Protein AF-A0A7W1SSM7-F1 (afdb_monomer)

Sequence (122 aa):
MTTHDERPPGVRSAEAAATAWREALQHQWVAPASHADFYGLAAEVVDTLYTLADLTELLTRQVGGYGQGRELYDDTRTVDPDARLTEAGEHLRALRTALVSAASEANKFWNAIGHIGVEAAP

Secondary structure (DSSP, 8-state):
------S-HHHHHHHHHHHHHHHHHHHHHHSPP-HHHHHHHHHHHHHHHHHHHHHHHHHHHHHHHTTTT-----TTSSS-HHHHHHHHHHHHHHHHHHHHHHHHHHHHHHHHHHTPPPPPP-

Foldseek 3Di:
DDPDDPDDPVVVVVVVVVVVVVVLVVVVVPDDDDLVSQLVVLVVLLVVLLVLLVVLVVVLVCLQCVPPPDDDADPVNPDDVNVVSVVSSVVSVVSSVVSVVVSVVSVVSNVVSVPDDDDDDD

Nearest PDB structures (foldseek):
  6jx6-assembly1_C  TM=6.814E-01  e=4.090E+00  Homo sapiens
  7nhk-assembly1_0  TM=4.508E-01  e=3.034E+00  Enterococcus faecalis
  5f4y-assembly1_A  TM=3.864E-01  e=4.342E+00  Homo sapiens

Mean predicted aligned error: 5.17 Å

Structure (mmCIF, N/CA/C/O backbone):
data_AF-A0A7W1SSM7-F1
#
_entry.id   AF-A0A7W1SSM7-F1
#
loop_
_atom_site.group_PDB
_atom_site.id
_atom_site.type_symbol
_atom_site.label_atom_id
_atom_site.label_alt_id
_atom_site.label_comp_id
_atom_site.label_asym_id
_atom_site.label_entity_id
_atom_site.label_seq_id
_atom_site.pdbx_PDB_ins_code
_atom_site.Cartn_x
_atom_site.Cartn_y
_atom_site.Cartn_z
_atom_site.occupancy
_atom_site.B_iso_or_equiv
_atom_site.auth_seq_id
_atom_site.auth_comp_id
_atom_site.auth_asym_id
_atom_site.auth_atom_id
_atom_site.pdbx_PDB_model_num
ATOM 1 N N . MET A 1 1 ? 22.180 19.491 20.531 1.00 40.78 1 MET A N 1
ATOM 2 C CA . MET A 1 1 ? 21.214 18.612 21.218 1.00 40.78 1 MET A CA 1
ATOM 3 C C . MET A 1 1 ? 20.304 18.051 20.142 1.00 40.78 1 MET A C 1
ATOM 5 O O . MET A 1 1 ? 19.414 18.753 19.689 1.00 40.78 1 MET A O 1
ATOM 9 N N . THR A 1 2 ? 20.632 16.879 19.601 1.00 52.25 2 THR A N 1
ATOM 10 C CA . THR A 1 2 ? 19.806 16.214 18.588 1.00 52.25 2 THR A CA 1
ATOM 11 C C . THR A 1 2 ? 18.585 15.644 19.296 1.00 52.25 2 THR A C 1
ATOM 13 O O . THR A 1 2 ? 18.718 14.777 20.155 1.00 52.25 2 THR A O 1
ATOM 16 N N . THR A 1 3 ? 17.406 16.188 19.005 1.00 65.56 3 THR A N 1
ATOM 17 C CA . THR A 1 3 ? 16.134 15.650 19.492 1.00 65.56 3 THR A CA 1
ATOM 18 C C . THR A 1 3 ? 16.002 14.218 18.991 1.00 65.56 3 THR A C 1
ATOM 20 O O . THR A 1 3 ? 16.053 13.976 17.785 1.00 65.56 3 THR A O 1
ATOM 23 N N . HIS A 1 4 ? 15.915 13.264 19.915 1.00 73.50 4 HIS A N 1
ATOM 24 C CA . HIS A 1 4 ? 15.647 11.877 19.570 1.00 73.50 4 HIS A CA 1
ATOM 25 C C . HIS A 1 4 ? 14.247 11.811 18.955 1.00 73.50 4 HIS A C 1
ATOM 27 O O . HIS A 1 4 ? 13.309 12.366 19.517 1.00 73.50 4 HIS A O 1
ATOM 33 N N . ASP A 1 5 ? 14.119 11.205 17.777 1.00 78.12 5 ASP A N 1
ATOM 34 C CA . ASP A 1 5 ? 12.822 11.037 17.127 1.00 78.12 5 ASP A CA 1
ATOM 35 C C . ASP A 1 5 ? 11.957 10.066 17.945 1.00 78.12 5 ASP A C 1
ATOM 37 O O . ASP A 1 5 ? 12.214 8.859 17.972 1.00 78.12 5 ASP A O 1
ATOM 41 N N . GLU A 1 6 ? 10.949 10.607 18.631 1.00 89.25 6 GLU A N 1
ATOM 42 C CA . GLU A 1 6 ? 10.080 9.877 19.563 1.00 89.25 6 GLU A CA 1
ATOM 43 C C . GLU A 1 6 ? 9.056 8.969 18.861 1.00 89.25 6 GLU A C 1
ATOM 45 O O . GLU A 1 6 ? 8.377 8.177 19.519 1.00 89.25 6 GLU A O 1
ATOM 50 N N . ARG A 1 7 ? 8.930 9.039 17.528 1.00 90.44 7 ARG A N 1
ATOM 51 C CA . ARG A 1 7 ? 7.961 8.219 16.787 1.00 90.44 7 ARG A CA 1
ATOM 52 C C . ARG A 1 7 ? 8.284 6.725 16.911 1.00 90.44 7 ARG A C 1
ATOM 54 O O . ARG A 1 7 ? 9.462 6.357 16.870 1.00 90.44 7 ARG A O 1
ATOM 61 N N . PRO A 1 8 ? 7.272 5.836 16.988 1.00 94.31 8 PRO A N 1
ATOM 62 C CA . PRO A 1 8 ? 7.497 4.393 17.033 1.00 94.31 8 PRO A CA 1
ATOM 63 C C . PRO A 1 8 ? 8.330 3.898 15.838 1.00 94.31 8 PRO A C 1
ATOM 65 O O . PRO A 1 8 ? 8.112 4.372 14.720 1.00 94.31 8 PRO A O 1
ATOM 68 N N . PRO A 1 9 ? 9.230 2.908 16.014 1.00 94.94 9 PRO A N 1
ATOM 69 C CA . PRO A 1 9 ? 10.095 2.422 14.936 1.00 94.94 9 PRO A CA 1
ATOM 70 C C . PRO A 1 9 ? 9.352 2.045 13.648 1.00 94.94 9 PRO A C 1
ATOM 72 O O . PRO A 1 9 ? 9.788 2.435 12.570 1.00 94.94 9 PRO A O 1
ATOM 75 N N . GLY A 1 10 ? 8.202 1.366 13.757 1.00 94.38 10 GLY A N 1
ATOM 76 C CA . GLY A 1 10 ? 7.390 0.991 12.594 1.00 94.38 10 GLY A CA 1
ATOM 77 C C . GLY A 1 10 ? 6.857 2.192 11.805 1.00 94.38 10 GLY A C 1
ATOM 78 O O . GLY A 1 10 ? 6.847 2.158 10.578 1.00 94.38 10 GLY A O 1
ATOM 79 N N . VAL A 1 11 ? 6.489 3.282 12.489 1.00 96.44 11 VAL A N 1
ATOM 80 C CA . VAL A 1 11 ? 6.037 4.526 11.841 1.00 96.44 11 VAL A CA 1
ATOM 81 C C . VAL A 1 11 ? 7.197 5.187 11.099 1.00 96.44 11 VAL A C 1
ATOM 83 O O . VAL A 1 11 ? 7.045 5.549 9.937 1.00 96.44 11 VAL A O 1
ATOM 86 N N . ARG A 1 12 ? 8.381 5.267 11.721 1.00 95.50 12 ARG A N 1
ATOM 87 C CA . ARG A 1 12 ? 9.572 5.850 11.080 1.00 95.50 12 ARG A CA 1
ATOM 88 C C . ARG A 1 12 ? 9.978 5.088 9.820 1.00 95.50 12 ARG A C 1
ATOM 90 O O . ARG A 1 12 ? 10.281 5.702 8.802 1.00 95.50 12 ARG A O 1
ATOM 97 N N . SER A 1 13 ? 9.964 3.755 9.875 1.00 96.25 13 SER A N 1
ATOM 98 C CA . SER A 1 13 ? 10.248 2.916 8.706 1.00 96.25 13 SER A CA 1
ATOM 99 C C . SER A 1 13 ? 9.234 3.141 7.581 1.00 96.25 13 SER A C 1
ATOM 101 O O . SER A 1 13 ? 9.634 3.282 6.428 1.00 96.25 13 SER A O 1
ATOM 103 N N . ALA A 1 14 ? 7.940 3.236 7.904 1.00 97.00 14 ALA A N 1
ATOM 104 C CA . ALA A 1 14 ? 6.894 3.496 6.915 1.00 97.00 14 ALA A CA 1
ATOM 105 C C . ALA A 1 14 ? 7.034 4.882 6.257 1.00 97.00 14 ALA A C 1
ATOM 107 O O . ALA A 1 14 ? 6.902 5.008 5.041 1.00 97.00 14 ALA A O 1
ATOM 108 N N . GLU A 1 15 ? 7.347 5.923 7.028 1.00 96.12 15 GLU A N 1
ATOM 109 C CA . GLU A 1 15 ? 7.569 7.275 6.497 1.00 96.12 15 GLU A CA 1
ATOM 110 C C . GLU A 1 15 ? 8.823 7.370 5.619 1.00 96.12 15 GLU A C 1
ATOM 112 O O . GLU A 1 15 ? 8.814 8.060 4.594 1.00 96.12 15 GLU A O 1
ATOM 117 N N . ALA A 1 16 ? 9.897 6.673 6.003 1.00 96.25 16 ALA A N 1
ATOM 118 C CA . ALA A 1 16 ? 11.106 6.577 5.196 1.00 96.25 16 ALA A CA 1
ATOM 119 C C . ALA A 1 16 ? 10.807 5.904 3.849 1.00 96.25 16 ALA A C 1
ATOM 121 O O . ALA A 1 16 ? 11.155 6.453 2.805 1.00 96.25 16 ALA A O 1
ATOM 122 N N . ALA A 1 17 ? 10.072 4.786 3.855 1.00 96.88 17 ALA A N 1
ATOM 123 C CA . ALA A 1 17 ? 9.636 4.114 2.631 1.00 96.88 17 ALA A CA 1
ATOM 124 C C . ALA A 1 17 ? 8.745 5.019 1.761 1.00 96.88 17 ALA A C 1
ATOM 126 O O . ALA A 1 17 ? 8.979 5.151 0.562 1.00 96.88 17 ALA A O 1
ATOM 127 N N . ALA A 1 18 ? 7.767 5.716 2.351 1.00 97.25 18 ALA A N 1
ATOM 128 C CA . ALA A 1 18 ? 6.911 6.655 1.621 1.00 97.25 18 ALA A CA 1
ATOM 129 C C . ALA A 1 18 ? 7.701 7.827 1.007 1.00 97.25 18 ALA A C 1
ATOM 131 O O . ALA A 1 18 ? 7.327 8.373 -0.032 1.00 97.25 18 ALA A O 1
ATOM 132 N N . THR A 1 19 ? 8.795 8.238 1.644 1.00 98.12 19 THR A N 1
ATOM 133 C CA . THR A 1 19 ? 9.698 9.266 1.113 1.00 98.12 19 THR A CA 1
ATOM 134 C C . THR A 1 19 ? 10.517 8.726 -0.053 1.00 98.12 19 THR A C 1
ATOM 136 O O . THR A 1 19 ? 10.485 9.333 -1.119 1.00 98.12 19 THR A O 1
ATOM 139 N N . ALA A 1 20 ? 11.116 7.542 0.091 1.00 98.19 20 ALA A N 1
ATOM 140 C CA . ALA A 1 20 ? 11.850 6.876 -0.983 1.00 98.19 20 ALA A CA 1
ATOM 141 C C . ALA A 1 20 ? 10.979 6.639 -2.233 1.00 98.19 20 ALA A C 1
ATOM 143 O O . ALA A 1 20 ? 11.421 6.891 -3.351 1.00 98.19 20 ALA A O 1
ATOM 144 N N . TRP A 1 21 ? 9.709 6.251 -2.067 1.00 98.38 21 TRP A N 1
ATOM 145 C CA . TRP A 1 21 ? 8.775 6.096 -3.191 1.00 98.38 21 TRP A CA 1
ATOM 146 C C . TRP A 1 21 ? 8.457 7.417 -3.904 1.00 98.38 21 TRP A C 1
ATOM 148 O O . TRP A 1 21 ? 8.335 7.448 -5.130 1.00 98.38 21 TRP A O 1
ATOM 158 N N . ARG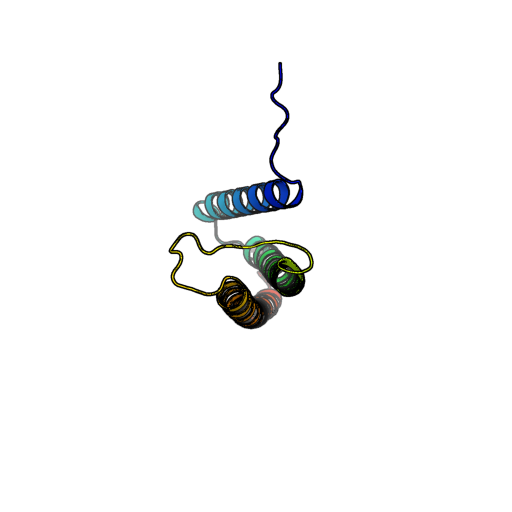 A 1 22 ? 8.359 8.528 -3.162 1.00 98.50 22 ARG A N 1
ATOM 159 C CA . ARG A 1 22 ? 8.197 9.864 -3.763 1.00 98.50 22 ARG A CA 1
ATOM 160 C C . ARG A 1 22 ? 9.445 10.293 -4.531 1.00 98.50 22 ARG A C 1
ATOM 162 O O . ARG A 1 22 ? 9.312 10.863 -5.610 1.00 98.50 22 ARG A O 1
ATOM 169 N N . GLU A 1 23 ? 10.632 9.995 -4.014 1.00 98.38 23 GLU A N 1
ATOM 170 C CA . GLU A 1 23 ? 11.903 10.265 -4.697 1.00 98.38 23 GLU A CA 1
ATOM 171 C C . GLU A 1 23 ? 12.047 9.419 -5.970 1.00 98.38 23 GLU A C 1
ATOM 173 O O . GLU A 1 23 ? 12.389 9.952 -7.024 1.00 98.38 23 GLU A O 1
ATOM 178 N N . ALA A 1 24 ? 11.704 8.127 -5.919 1.00 98.25 24 ALA A N 1
ATOM 179 C CA . ALA A 1 24 ? 11.696 7.252 -7.091 1.00 98.25 24 ALA A CA 1
ATOM 180 C C . ALA A 1 24 ? 10.789 7.799 -8.208 1.00 98.25 24 ALA A C 1
ATOM 182 O O . ALA A 1 24 ? 11.201 7.856 -9.367 1.00 98.25 24 ALA A O 1
ATOM 183 N N . LEU A 1 25 ? 9.588 8.279 -7.857 1.00 98.00 25 LEU A N 1
ATOM 184 C CA . LEU A 1 25 ? 8.680 8.936 -8.801 1.00 98.00 25 LEU A CA 1
ATOM 185 C C . LEU A 1 25 ? 9.295 10.207 -9.408 1.00 98.00 25 LEU A C 1
ATOM 187 O O . LEU A 1 25 ? 9.206 10.412 -10.617 1.00 98.00 25 LEU A O 1
ATOM 191 N N . GLN A 1 26 ? 9.927 11.056 -8.593 1.00 98.12 26 GLN A N 1
ATOM 192 C CA . GLN A 1 26 ? 10.584 12.278 -9.069 1.00 98.12 26 GLN A CA 1
ATOM 193 C C . GLN A 1 26 ? 11.733 11.974 -10.035 1.00 98.12 26 GLN A C 1
ATOM 195 O O . GLN A 1 26 ? 11.843 12.628 -11.071 1.00 98.12 26 GLN A O 1
ATOM 200 N N . HIS A 1 27 ? 12.557 10.969 -9.731 1.00 97.81 27 HIS A N 1
ATOM 201 C CA . HIS A 1 27 ? 13.632 10.534 -10.619 1.00 97.81 27 HIS A CA 1
ATOM 202 C C . HIS A 1 27 ? 13.087 9.987 -11.944 1.00 97.81 27 HIS A C 1
ATOM 204 O O . HIS A 1 27 ? 13.583 10.363 -13.005 1.00 97.81 27 HIS A O 1
ATOM 210 N N . GLN A 1 28 ? 12.029 9.172 -11.907 1.00 97.88 28 GLN A N 1
ATOM 211 C CA . GLN A 1 28 ? 11.416 8.627 -13.122 1.00 97.88 28 GLN A CA 1
ATOM 212 C C . GLN A 1 28 ? 10.710 9.675 -13.980 1.00 97.88 28 GLN A C 1
ATOM 214 O O . GLN A 1 28 ? 10.642 9.520 -15.194 1.00 97.88 28 GLN A O 1
ATOM 219 N N . TRP A 1 29 ? 10.230 10.771 -13.389 1.00 97.50 29 TRP A N 1
ATOM 220 C CA . TRP A 1 29 ? 9.569 11.838 -14.142 1.00 97.50 29 TRP A CA 1
ATOM 221 C C . TRP A 1 29 ? 10.478 12.496 -15.194 1.00 97.50 29 TRP A C 1
ATOM 223 O O . TRP A 1 29 ? 9.994 13.015 -16.198 1.00 97.50 29 TRP A O 1
ATOM 233 N N . VAL A 1 30 ? 11.793 12.495 -14.962 1.00 97.12 30 VAL A N 1
ATOM 234 C CA . VAL A 1 30 ? 12.793 13.111 -15.851 1.00 97.12 30 VAL A CA 1
ATOM 235 C C . VAL A 1 30 ? 13.695 12.090 -16.548 1.00 97.12 30 VAL A C 1
ATOM 237 O O . VAL A 1 30 ? 14.479 12.469 -17.420 1.00 97.12 30 VAL A O 1
ATOM 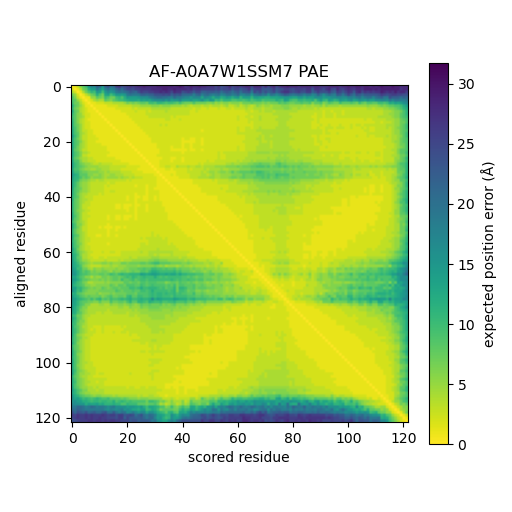240 N N . ALA A 1 31 ? 13.610 10.813 -16.169 1.00 96.88 31 ALA A N 1
ATOM 241 C CA . ALA A 1 31 ? 14.397 9.748 -16.771 1.00 96.88 31 ALA A CA 1
ATOM 242 C C . ALA A 1 31 ? 13.876 9.408 -18.183 1.00 96.88 31 ALA A C 1
ATOM 244 O O . ALA A 1 31 ? 12.663 9.377 -18.410 1.00 96.88 31 ALA A O 1
ATOM 245 N N . PRO A 1 32 ? 14.759 9.122 -19.157 1.00 96.81 32 PRO A N 1
ATOM 246 C CA . PRO A 1 32 ? 14.351 8.475 -20.397 1.00 96.81 32 PRO A CA 1
ATOM 247 C C . PRO A 1 32 ? 13.719 7.108 -20.114 1.00 96.81 32 PRO A C 1
ATOM 249 O O . PRO A 1 32 ? 14.150 6.397 -19.209 1.00 96.81 32 PRO A O 1
ATOM 252 N N . ALA A 1 33 ? 12.742 6.709 -20.930 1.00 93.62 33 ALA A N 1
ATOM 253 C CA . ALA A 1 33 ? 12.148 5.379 -20.839 1.00 93.62 33 ALA A CA 1
ATOM 254 C C . ALA A 1 33 ? 13.228 4.287 -20.955 1.00 93.62 33 ALA A C 1
ATOM 256 O O . ALA A 1 33 ? 13.956 4.223 -21.947 1.00 93.62 33 ALA A O 1
ATOM 257 N N . SER A 1 34 ? 13.304 3.426 -19.942 1.00 93.38 34 SER A N 1
ATOM 258 C CA . SER A 1 34 ? 14.321 2.386 -19.801 1.00 93.38 34 SER A CA 1
ATOM 259 C C . SER A 1 34 ? 13.647 1.071 -19.435 1.00 93.38 34 SER A C 1
ATOM 261 O O . SER A 1 34 ? 12.906 0.985 -18.456 1.00 93.38 34 SER A O 1
ATOM 263 N N . HIS A 1 35 ? 13.915 0.025 -20.218 1.00 93.00 35 HIS A N 1
ATOM 264 C CA . HIS A 1 35 ? 13.431 -1.323 -19.911 1.00 93.00 35 HIS A CA 1
ATOM 265 C C . HIS A 1 35 ? 13.948 -1.815 -18.553 1.00 93.00 35 HIS A C 1
ATOM 267 O O . HIS A 1 35 ? 13.183 -2.400 -17.788 1.00 93.00 35 HIS A O 1
ATOM 273 N N . ALA A 1 36 ? 15.207 -1.505 -18.227 1.00 93.06 36 ALA A N 1
ATOM 274 C CA . ALA A 1 36 ? 15.803 -1.848 -16.941 1.00 93.06 36 ALA A CA 1
ATOM 275 C C . ALA A 1 36 ? 15.047 -1.191 -15.776 1.00 93.06 36 ALA A C 1
ATOM 277 O O . ALA A 1 36 ? 14.790 -1.848 -14.768 1.00 93.06 36 ALA A O 1
ATOM 278 N N . ASP A 1 37 ? 14.627 0.065 -15.942 1.00 95.81 37 ASP A N 1
ATOM 279 C CA . ASP A 1 37 ? 13.884 0.804 -14.920 1.00 95.81 37 ASP A CA 1
ATOM 280 C C . ASP A 1 37 ? 12.474 0.234 -14.766 1.00 95.81 37 ASP A C 1
ATOM 282 O O . ASP A 1 37 ? 12.035 -0.010 -13.645 1.00 95.81 37 ASP A O 1
ATOM 286 N N . PHE A 1 38 ? 11.779 -0.049 -15.874 1.00 95.25 38 PHE A N 1
ATOM 287 C CA . PHE A 1 38 ? 10.459 -0.685 -15.834 1.00 95.25 38 PHE A CA 1
ATOM 288 C C . PHE A 1 38 ? 10.509 -2.037 -15.129 1.00 95.25 38 PHE A C 1
ATOM 290 O O . PHE A 1 38 ? 9.661 -2.320 -14.287 1.00 95.25 38 PHE A O 1
ATOM 297 N N . TYR A 1 39 ? 11.507 -2.861 -15.452 1.00 94.50 39 TYR A N 1
ATOM 298 C CA . TYR A 1 39 ? 11.677 -4.175 -14.847 1.00 94.50 39 TYR A CA 1
ATOM 299 C C . TYR A 1 39 ? 12.029 -4.078 -13.357 1.00 94.50 39 TYR A C 1
ATOM 301 O O . TYR A 1 39 ? 11.418 -4.768 -12.542 1.00 94.50 39 TYR A O 1
ATOM 309 N N . GLY A 1 40 ? 12.979 -3.211 -12.998 1.00 96.12 40 GLY A N 1
ATOM 310 C CA . GLY A 1 40 ? 13.403 -3.011 -11.613 1.00 96.12 40 GLY A CA 1
ATOM 311 C C . GLY A 1 40 ? 12.282 -2.451 -10.742 1.00 96.12 40 GLY A C 1
ATOM 312 O O . GLY A 1 40 ? 11.933 -3.042 -9.726 1.00 96.12 40 GLY A O 1
ATOM 313 N N . LEU A 1 41 ? 11.649 -1.357 -11.170 1.00 97.81 41 LEU A N 1
ATOM 314 C CA . LEU A 1 41 ? 10.570 -0.720 -10.411 1.00 97.81 41 LEU A CA 1
ATOM 315 C C . LEU A 1 41 ? 9.330 -1.609 -10.300 1.00 97.81 41 LEU A C 1
ATOM 317 O O . LEU A 1 41 ? 8.667 -1.586 -9.267 1.00 97.81 41 LEU A O 1
ATOM 321 N N . ALA A 1 42 ? 9.017 -2.415 -11.318 1.00 97.50 42 ALA A N 1
ATOM 322 C CA . ALA A 1 42 ? 7.924 -3.378 -11.227 1.00 97.50 42 ALA A CA 1
ATOM 323 C C . ALA A 1 42 ? 8.163 -4.422 -10.130 1.00 97.50 42 ALA A C 1
ATOM 325 O O . ALA A 1 42 ? 7.238 -4.716 -9.373 1.00 97.50 42 ALA A O 1
ATOM 326 N N . ALA A 1 43 ? 9.388 -4.949 -10.020 1.00 97.19 43 ALA A N 1
ATOM 327 C CA . ALA A 1 43 ? 9.750 -5.893 -8.965 1.00 97.19 43 ALA A CA 1
ATOM 328 C C . ALA A 1 43 ? 9.568 -5.267 -7.570 1.00 97.19 43 ALA A C 1
ATOM 330 O O . ALA A 1 43 ? 8.919 -5.860 -6.709 1.00 97.19 43 ALA A O 1
ATOM 331 N N . GLU A 1 44 ? 10.051 -4.035 -7.380 1.00 98.31 44 GLU A N 1
ATOM 332 C CA . GLU A 1 44 ? 9.917 -3.297 -6.115 1.00 98.31 44 GLU A CA 1
ATOM 333 C C . GLU A 1 44 ? 8.450 -2.990 -5.761 1.00 98.31 44 GLU A C 1
ATOM 335 O O . GLU A 1 44 ? 8.048 -3.065 -4.596 1.00 98.31 44 GLU A O 1
ATOM 340 N N . VAL A 1 45 ? 7.613 -2.680 -6.760 1.00 98.44 45 VAL A N 1
ATOM 341 C CA . VAL A 1 45 ? 6.168 -2.479 -6.563 1.00 98.44 45 VAL A CA 1
ATOM 342 C C . VAL A 1 45 ? 5.492 -3.776 -6.115 1.00 98.44 45 VAL A C 1
ATOM 344 O O . VAL A 1 45 ? 4.674 -3.739 -5.196 1.00 98.44 45 VAL A O 1
ATOM 347 N N . VAL A 1 46 ? 5.826 -4.920 -6.723 1.00 98.44 46 VAL A N 1
ATOM 348 C CA . VAL A 1 46 ? 5.279 -6.230 -6.325 1.00 98.44 46 VAL A CA 1
ATOM 349 C C . VAL A 1 46 ? 5.622 -6.537 -4.867 1.00 98.44 46 VAL A C 1
ATOM 351 O O . VAL A 1 46 ? 4.719 -6.844 -4.086 1.00 98.44 46 VAL A O 1
ATOM 354 N N . ASP A 1 47 ? 6.897 -6.416 -4.493 1.00 98.31 47 ASP A N 1
ATOM 355 C CA . ASP A 1 47 ? 7.361 -6.688 -3.128 1.00 98.31 47 ASP A CA 1
ATOM 356 C C . ASP A 1 47 ? 6.711 -5.746 -2.103 1.00 98.31 47 ASP A C 1
ATOM 358 O O . ASP A 1 47 ? 6.193 -6.180 -1.068 1.00 98.31 47 ASP A O 1
ATOM 362 N N . THR A 1 48 ? 6.620 -4.456 -2.436 1.00 98.62 48 THR A N 1
ATOM 363 C CA . THR A 1 48 ? 5.972 -3.459 -1.576 1.00 98.62 48 THR A CA 1
ATOM 364 C C . THR A 1 48 ? 4.492 -3.760 -1.365 1.00 98.62 48 THR A C 1
ATOM 366 O O . THR A 1 48 ? 4.007 -3.671 -0.238 1.00 98.62 48 THR A O 1
ATOM 369 N N . LEU A 1 49 ? 3.751 -4.139 -2.411 1.00 98.75 49 LEU A N 1
ATOM 370 C CA . LEU A 1 49 ? 2.323 -4.443 -2.287 1.00 98.75 49 LEU A CA 1
ATOM 371 C C . LEU A 1 49 ? 2.069 -5.681 -1.417 1.00 98.75 49 LEU A C 1
ATOM 373 O O . LEU A 1 49 ? 1.143 -5.659 -0.602 1.00 98.75 49 LEU A O 1
ATOM 377 N N . TYR A 1 50 ? 2.896 -6.726 -1.532 1.00 98.62 50 TYR A N 1
ATOM 378 C CA . TYR A 1 50 ? 2.812 -7.883 -0.634 1.00 98.62 50 TYR A CA 1
ATOM 379 C C . TYR A 1 50 ? 3.187 -7.522 0.804 1.00 98.62 50 TYR A C 1
ATOM 381 O O . TYR A 1 50 ? 2.453 -7.868 1.727 1.00 98.62 50 TYR A O 1
ATOM 389 N N . THR A 1 51 ? 4.248 -6.740 1.001 1.00 98.50 51 THR A N 1
ATOM 390 C CA . THR A 1 51 ? 4.652 -6.264 2.331 1.00 98.50 51 THR A CA 1
ATOM 391 C C . THR A 1 51 ? 3.552 -5.428 2.995 1.00 98.50 51 THR A C 1
ATOM 393 O O . THR A 1 51 ? 3.269 -5.586 4.185 1.00 98.50 51 THR A O 1
ATOM 396 N N . LEU A 1 52 ? 2.872 -4.560 2.238 1.00 98.62 52 LEU A N 1
ATOM 397 C CA . LEU A 1 52 ? 1.717 -3.813 2.738 1.00 98.62 52 LEU A CA 1
ATOM 398 C C . LEU A 1 52 ? 0.538 -4.742 3.056 1.00 98.62 52 LEU A C 1
ATOM 400 O O . LEU A 1 52 ? -0.138 -4.531 4.063 1.00 98.62 52 LEU A O 1
ATOM 404 N N . ALA A 1 53 ? 0.293 -5.781 2.250 1.00 98.62 53 ALA A N 1
ATOM 405 C CA . ALA A 1 53 ? -0.742 -6.771 2.543 1.00 98.62 53 ALA A CA 1
ATOM 406 C C . ALA A 1 53 ? -0.460 -7.494 3.875 1.00 98.62 53 ALA A C 1
ATOM 408 O O . ALA A 1 53 ? -1.351 -7.590 4.724 1.00 98.62 53 ALA A O 1
ATOM 409 N N . ASP A 1 54 ? 0.784 -7.899 4.117 1.00 98.50 54 ASP A N 1
ATOM 410 C CA . ASP A 1 54 ? 1.198 -8.531 5.373 1.00 98.50 54 ASP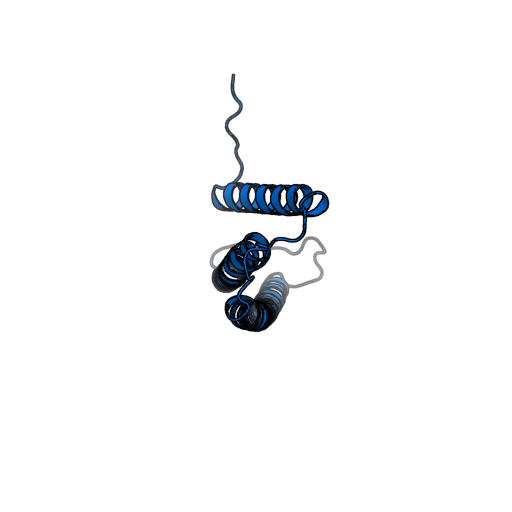 A CA 1
ATOM 411 C C . ASP A 1 54 ? 1.074 -7.573 6.568 1.00 98.50 54 ASP A C 1
ATOM 413 O O . ASP A 1 54 ? 0.568 -7.953 7.630 1.00 98.50 54 ASP A O 1
ATOM 417 N N . LEU A 1 55 ? 1.440 -6.298 6.390 1.00 98.44 55 LEU A N 1
ATOM 418 C CA . LEU A 1 55 ? 1.234 -5.270 7.411 1.00 98.44 55 LEU A CA 1
ATOM 419 C C . LEU A 1 55 ? -0.256 -5.105 7.749 1.00 98.44 55 LEU A C 1
ATOM 421 O O . LEU A 1 55 ? -0.614 -5.049 8.925 1.00 98.44 55 LEU A O 1
ATOM 425 N N . THR A 1 56 ? -1.143 -5.066 6.750 1.00 98.56 56 THR A N 1
ATOM 426 C CA . THR A 1 56 ? -2.594 -4.958 6.999 1.00 98.56 56 THR A CA 1
ATOM 427 C C . THR A 1 56 ? -3.156 -6.177 7.725 1.00 98.56 56 THR A C 1
ATOM 429 O O . THR A 1 56 ? -4.035 -6.039 8.580 1.00 98.56 56 THR A O 1
ATOM 432 N N . GLU A 1 57 ? -2.617 -7.369 7.464 1.00 98.25 57 GLU A N 1
ATOM 433 C CA . GLU A 1 57 ? -2.972 -8.576 8.206 1.00 98.25 57 GLU A CA 1
ATOM 434 C C . GLU A 1 57 ? -2.534 -8.492 9.672 1.00 98.25 57 GLU A C 1
ATOM 436 O O . GLU A 1 57 ? -3.324 -8.784 10.575 1.00 98.25 57 GLU A O 1
ATOM 441 N N . LEU A 1 58 ? -1.303 -8.040 9.925 1.00 98.31 58 LEU A N 1
ATOM 442 C CA . LEU A 1 58 ? -0.801 -7.816 11.279 1.00 98.31 58 LEU A CA 1
ATOM 443 C C . LEU A 1 58 ? -1.667 -6.799 12.032 1.00 98.31 58 LEU A C 1
ATOM 445 O O . LEU A 1 58 ? -2.084 -7.067 13.161 1.00 98.31 58 LEU A O 1
ATOM 449 N N . LEU A 1 59 ? -1.982 -5.665 11.402 1.00 98.31 59 LEU A N 1
ATOM 450 C CA . LEU A 1 59 ? -2.839 -4.635 11.990 1.00 98.31 59 LEU A CA 1
ATOM 451 C C . LEU A 1 59 ? -4.245 -5.169 12.280 1.00 98.31 59 LEU A C 1
ATOM 453 O O . LEU A 1 59 ? -4.790 -4.879 13.339 1.00 98.31 59 LEU A O 1
ATOM 457 N N . THR A 1 60 ? -4.807 -6.015 11.409 1.00 98.06 60 THR A N 1
ATOM 458 C CA . THR A 1 60 ? -6.117 -6.652 11.646 1.00 98.06 60 THR A CA 1
ATOM 459 C C . THR A 1 60 ? -6.108 -7.459 12.946 1.00 98.06 60 THR A C 1
ATOM 461 O O . THR A 1 60 ? -7.043 -7.372 13.743 1.00 98.06 60 THR A O 1
ATOM 464 N N . ARG A 1 61 ? -5.037 -8.227 13.190 1.00 96.38 61 ARG A N 1
ATOM 465 C CA . ARG A 1 61 ? -4.873 -9.013 14.424 1.00 96.38 61 ARG A CA 1
ATOM 466 C C . ARG A 1 61 ? -4.712 -8.111 15.648 1.00 96.38 61 ARG A C 1
ATOM 468 O O . ARG A 1 61 ? -5.322 -8.376 16.679 1.00 96.38 61 ARG A O 1
ATOM 475 N N . GLN A 1 62 ? -3.917 -7.047 15.530 1.00 96.94 62 GLN A N 1
ATOM 476 C CA . GLN A 1 62 ? -3.697 -6.091 16.619 1.00 96.94 62 GLN A CA 1
ATOM 477 C C . GLN A 1 62 ? -4.982 -5.343 16.993 1.00 96.94 62 GLN A C 1
ATOM 479 O O . GLN A 1 62 ? -5.291 -5.234 18.176 1.00 96.94 62 GLN A O 1
ATOM 484 N N . VAL A 1 63 ? -5.760 -4.894 16.002 1.00 96.75 63 VAL A N 1
ATOM 485 C CA . VAL A 1 63 ? -7.062 -4.240 16.204 1.00 96.75 63 VAL A CA 1
ATOM 486 C C . VAL A 1 63 ? -8.050 -5.187 16.883 1.00 96.75 63 VAL A C 1
ATOM 488 O O . VAL A 1 63 ? -8.673 -4.801 17.868 1.00 96.75 63 VAL A O 1
ATOM 491 N N . GLY A 1 64 ? -8.135 -6.446 16.439 1.00 93.19 64 GLY A N 1
ATOM 492 C CA . GLY A 1 64 ? -9.032 -7.441 17.041 1.00 93.19 64 GLY A CA 1
ATOM 493 C C . GLY A 1 64 ? -8.727 -7.772 18.510 1.00 93.19 64 GLY A C 1
ATOM 494 O O . GLY A 1 64 ? -9.609 -8.238 19.226 1.00 93.19 64 GLY A O 1
ATOM 495 N N . GLY A 1 65 ? -7.498 -7.526 18.974 1.00 93.12 65 GLY A N 1
ATOM 496 C CA . GLY A 1 65 ? -7.101 -7.684 20.376 1.00 93.12 65 GLY A CA 1
ATOM 497 C C . GLY A 1 65 ? -7.058 -6.378 21.174 1.00 93.12 65 GLY A C 1
ATOM 498 O O . GLY A 1 65 ? -6.789 -6.417 22.371 1.00 93.12 65 GLY A O 1
ATOM 499 N N . TYR A 1 66 ? -7.291 -5.222 20.546 1.00 95.06 66 TYR A N 1
ATOM 500 C CA . TYR A 1 66 ? -6.945 -3.929 21.140 1.00 95.06 66 TYR A CA 1
ATOM 501 C C . TYR A 1 66 ? -7.756 -3.600 22.400 1.00 95.06 66 TYR A C 1
ATOM 503 O O . TYR A 1 66 ? -7.190 -3.091 23.366 1.00 95.06 66 TYR A O 1
ATOM 511 N N . GLY A 1 67 ? -9.051 -3.930 22.421 1.00 91.25 67 GLY A N 1
ATOM 512 C CA . GLY A 1 67 ? -9.925 -3.702 23.579 1.00 91.25 67 GLY A CA 1
ATOM 513 C C . GLY A 1 67 ? -9.680 -4.639 24.765 1.00 91.25 67 GLY A C 1
ATOM 514 O O . GLY A 1 67 ? -10.165 -4.384 25.865 1.00 91.25 67 GLY A O 1
ATOM 515 N N . GLN A 1 68 ? -8.899 -5.711 24.597 1.00 92.50 68 GLN A N 1
ATOM 516 C CA . GLN A 1 68 ? -8.700 -6.693 25.661 1.00 92.50 68 GLN A CA 1
ATOM 517 C C . GLN A 1 68 ? -7.956 -6.074 26.851 1.00 92.50 68 GLN A C 1
ATOM 519 O O . GLN A 1 68 ? -6.797 -5.668 26.745 1.00 92.50 68 GLN A O 1
ATOM 524 N N . GLY A 1 69 ? -8.635 -6.016 28.000 1.00 91.00 69 GLY A N 1
ATOM 525 C CA . GLY A 1 69 ? -8.087 -5.450 29.234 1.00 91.00 69 GLY A CA 1
ATOM 526 C C . GLY A 1 69 ? -7.965 -3.923 29.229 1.00 91.00 69 GLY A C 1
ATOM 527 O O . GLY A 1 69 ? -7.182 -3.389 30.013 1.00 91.00 69 GLY A O 1
ATOM 528 N N . ARG A 1 70 ? -8.698 -3.220 28.352 1.00 94.81 70 ARG A N 1
ATOM 529 C CA . ARG A 1 70 ? -8.687 -1.753 28.260 1.00 94.81 70 ARG A CA 1
ATOM 530 C C . ARG A 1 70 ? -10.095 -1.183 28.380 1.00 94.81 70 ARG A C 1
ATOM 532 O O . ARG A 1 70 ? -11.026 -1.704 27.779 1.00 94.81 70 ARG A O 1
ATOM 539 N N . GLU A 1 71 ? -10.228 -0.073 29.098 1.00 92.75 71 GLU A N 1
ATOM 540 C CA . GLU A 1 71 ? -11.431 0.756 29.030 1.00 92.75 71 GLU A CA 1
ATOM 541 C C . GLU A 1 71 ? -11.313 1.685 27.822 1.00 92.75 71 GLU A C 1
ATOM 543 O O . GLU A 1 71 ? -10.441 2.556 27.770 1.00 92.75 71 GLU A O 1
ATOM 548 N N . LEU A 1 72 ? -12.167 1.464 26.827 1.00 94.50 72 LEU A N 1
ATOM 549 C CA . LEU A 1 72 ? -12.222 2.273 25.618 1.00 94.50 72 LEU A CA 1
ATOM 550 C C . LEU A 1 72 ? -13.448 3.183 25.651 1.00 94.50 72 LEU A C 1
ATOM 552 O O . LEU A 1 72 ? -14.472 2.860 26.250 1.00 94.50 72 LEU A O 1
ATOM 556 N N . TYR A 1 73 ? -13.349 4.320 24.972 1.00 93.44 73 TYR A N 1
ATOM 557 C CA . TYR A 1 73 ? -14.489 5.183 24.704 1.00 93.44 73 TYR A CA 1
ATOM 558 C C . TYR A 1 73 ? -14.416 5.700 23.273 1.00 93.44 73 TYR A C 1
ATOM 560 O O . TYR A 1 73 ? -13.344 5.833 22.687 1.00 93.44 73 TYR A O 1
ATOM 568 N N . ASP A 1 74 ? -15.587 5.974 22.721 1.00 93.81 74 ASP A N 1
ATOM 569 C CA . ASP A 1 74 ? -15.750 6.641 21.444 1.00 93.81 74 ASP A CA 1
ATOM 570 C C . ASP A 1 74 ? -15.777 8.152 21.684 1.00 93.81 74 ASP A C 1
ATOM 572 O O . ASP A 1 74 ? -16.505 8.625 22.561 1.00 93.81 74 ASP A O 1
ATOM 576 N N . ASP A 1 75 ? -15.006 8.919 20.914 1.00 94.12 75 ASP A N 1
ATOM 577 C CA . ASP A 1 75 ? -14.933 10.379 21.065 1.00 94.12 75 ASP A CA 1
ATOM 578 C C . ASP A 1 75 ? -16.293 11.047 20.832 1.00 94.12 75 ASP A C 1
ATOM 580 O O . ASP A 1 75 ? -16.618 12.044 21.478 1.00 94.12 75 ASP A O 1
ATOM 584 N N . THR A 1 76 ? -17.127 10.464 19.963 1.00 93.06 76 THR A N 1
ATOM 585 C CA . THR A 1 76 ? -18.499 10.938 19.738 1.00 93.06 76 THR A CA 1
ATOM 586 C C . THR A 1 76 ? -19.476 10.524 20.838 1.00 93.06 76 THR A C 1
ATOM 588 O O . THR A 1 76 ? -20.579 11.064 20.898 1.00 93.06 76 THR A O 1
ATOM 591 N N . ARG A 1 77 ? -19.076 9.614 21.739 1.00 90.94 77 ARG A N 1
ATOM 592 C CA . ARG A 1 77 ? -19.895 9.018 22.811 1.00 90.94 77 ARG A CA 1
ATOM 593 C C . ARG A 1 77 ? -21.206 8.395 22.317 1.00 90.94 77 ARG A C 1
ATOM 595 O O . ARG A 1 77 ? -22.139 8.231 23.100 1.00 90.94 77 ARG A O 1
ATOM 602 N N . THR A 1 78 ? -21.284 8.064 21.032 1.00 93.50 78 THR A N 1
ATOM 603 C CA . THR A 1 78 ? -22.507 7.596 20.363 1.00 93.50 78 THR A CA 1
ATOM 604 C C . THR A 1 78 ? -22.360 6.192 19.797 1.00 93.50 78 THR A C 1
ATOM 606 O O . THR A 1 78 ? -23.372 5.530 19.573 1.00 93.50 78 THR A O 1
ATOM 609 N N . VAL A 1 79 ? -21.127 5.728 19.585 1.00 93.06 79 VAL A N 1
ATOM 610 C CA . VAL A 1 79 ? -20.829 4.401 19.041 1.00 93.06 79 VAL A CA 1
ATOM 611 C C . VAL A 1 79 ? -20.104 3.570 20.093 1.00 93.06 79 VAL A C 1
ATOM 613 O O . VAL A 1 79 ? -19.257 4.077 20.823 1.00 93.06 79 VAL A O 1
ATOM 616 N N . ASP A 1 80 ? -20.427 2.283 20.166 1.00 93.94 80 ASP A N 1
ATOM 617 C CA . ASP A 1 80 ? -19.659 1.322 20.955 1.00 93.94 80 ASP A CA 1
ATOM 618 C C . ASP A 1 80 ? -18.220 1.210 20.395 1.00 93.94 80 ASP A C 1
ATOM 620 O O . ASP A 1 80 ? -18.056 0.916 19.203 1.00 93.94 80 ASP A O 1
ATOM 624 N N . PRO A 1 81 ? -17.166 1.447 21.199 1.00 95.19 81 PRO A N 1
ATOM 625 C CA . PRO A 1 81 ? -15.779 1.283 20.764 1.00 95.19 81 PRO A CA 1
ATOM 626 C C . PRO A 1 81 ? -15.482 -0.088 20.151 1.00 95.19 81 PRO A C 1
ATOM 628 O O . PRO A 1 81 ? -14.721 -0.166 19.184 1.00 95.19 81 PRO A O 1
ATOM 631 N N . ASP A 1 82 ? -16.109 -1.155 20.652 1.00 93.69 82 ASP A N 1
ATOM 632 C CA . ASP A 1 82 ? -15.904 -2.507 20.125 1.00 93.69 82 ASP A CA 1
ATOM 633 C C . ASP A 1 82 ? -16.493 -2.656 18.715 1.00 93.69 82 ASP A C 1
ATOM 635 O O . ASP A 1 82 ? -15.894 -3.294 17.840 1.00 93.69 82 ASP A O 1
ATOM 639 N N . ALA A 1 83 ? -17.622 -1.991 18.446 1.00 94.12 83 ALA A N 1
ATOM 640 C CA . ALA A 1 83 ? -18.192 -1.916 17.105 1.00 94.12 83 ALA A CA 1
ATOM 641 C C . ALA A 1 83 ? -17.253 -1.172 16.139 1.00 94.12 83 ALA A C 1
ATOM 643 O O . ALA A 1 83 ? -17.027 -1.649 15.026 1.00 94.12 83 ALA A O 1
ATOM 644 N N . ARG A 1 84 ? -16.621 -0.069 16.573 1.00 95.94 84 ARG A N 1
ATOM 645 C CA . ARG A 1 84 ? -15.628 0.650 15.748 1.00 95.94 84 ARG A CA 1
ATOM 646 C C . ARG A 1 84 ? -14.381 -0.176 15.454 1.00 95.94 84 ARG A C 1
ATOM 648 O O . ARG A 1 84 ? -13.878 -0.143 14.335 1.00 95.94 84 ARG A O 1
ATOM 655 N N . LEU A 1 85 ? -13.857 -0.904 16.441 1.00 96.50 85 LEU A N 1
ATOM 656 C CA . LEU A 1 85 ? -12.704 -1.785 16.226 1.00 96.50 85 LEU A CA 1
ATOM 657 C C . LEU A 1 85 ? -13.049 -2.925 15.263 1.00 96.50 85 LEU A C 1
ATOM 659 O O . LEU A 1 85 ? -12.228 -3.290 14.419 1.00 96.50 85 LEU A O 1
ATOM 663 N N . THR A 1 86 ? -14.270 -3.454 15.351 1.00 95.69 86 THR A N 1
ATOM 664 C CA . THR A 1 86 ? -14.774 -4.467 14.418 1.00 95.69 86 THR A CA 1
ATOM 665 C C . THR A 1 86 ? -14.820 -3.920 12.991 1.00 95.69 86 THR A C 1
ATOM 667 O O . THR A 1 86 ? -14.216 -4.518 12.099 1.00 95.69 86 THR A O 1
ATOM 670 N N . GLU A 1 87 ? -15.437 -2.751 12.794 1.00 96.81 87 GLU A N 1
ATOM 671 C CA . GLU A 1 87 ? -15.511 -2.048 11.505 1.00 96.81 87 GLU A CA 1
ATOM 672 C C . GLU A 1 87 ? -14.110 -1.751 10.936 1.00 96.81 87 GLU A C 1
ATOM 674 O O . GLU A 1 87 ? -13.806 -2.067 9.784 1.00 96.81 87 GLU A O 1
ATOM 679 N N . ALA A 1 88 ? -13.195 -1.231 11.760 1.00 97.69 88 ALA A N 1
ATOM 680 C CA . ALA A 1 88 ? -11.809 -0.994 11.358 1.00 97.69 88 ALA A CA 1
ATOM 681 C C . ALA A 1 88 ? -11.111 -2.290 10.902 1.00 97.69 88 ALA A C 1
ATOM 683 O O . ALA A 1 88 ? -10.399 -2.304 9.894 1.00 97.69 88 ALA A O 1
ATOM 684 N N . GLY A 1 89 ? -11.342 -3.400 11.609 1.00 98.25 89 GLY A N 1
ATOM 685 C CA . GLY A 1 89 ? -10.841 -4.718 11.227 1.00 98.25 89 GLY A CA 1
ATOM 686 C C . GLY A 1 89 ? -11.406 -5.214 9.891 1.00 98.25 89 GLY A C 1
ATOM 687 O O . GLY A 1 89 ? -10.686 -5.841 9.114 1.00 98.25 89 GLY A O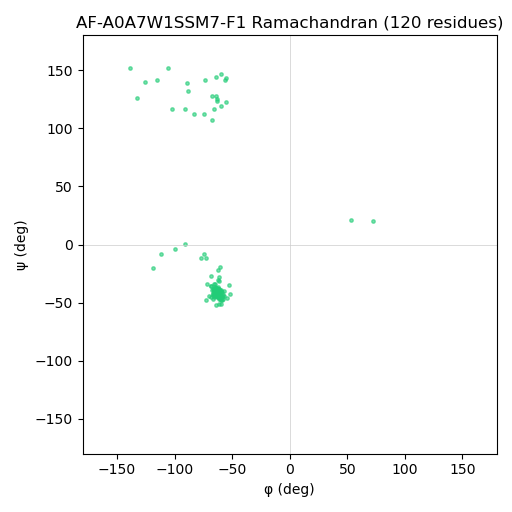 1
ATOM 688 N N . GLU A 1 90 ? -12.675 -4.945 9.587 1.00 98.25 90 GLU A N 1
ATOM 689 C CA . GLU A 1 90 ? -13.280 -5.263 8.285 1.00 98.25 90 GLU A CA 1
ATOM 690 C C . GLU A 1 90 ? -12.631 -4.468 7.149 1.00 98.25 90 GLU A C 1
ATOM 692 O O . GLU A 1 90 ? -12.246 -5.056 6.132 1.00 98.25 90 GLU A O 1
ATOM 697 N N . HIS A 1 91 ? -12.403 -3.169 7.346 1.00 98.69 91 HIS A N 1
ATOM 698 C CA . HIS A 1 91 ? -11.704 -2.339 6.366 1.00 98.69 91 HIS A CA 1
ATOM 699 C C . HIS A 1 91 ? -10.262 -2.798 6.116 1.00 98.69 91 HIS A C 1
ATOM 701 O O . HIS A 1 91 ? -9.824 -2.816 4.964 1.00 98.69 91 HIS A O 1
ATOM 707 N N . LEU A 1 92 ? -9.534 -3.241 7.147 1.00 98.62 92 LEU A N 1
ATOM 708 C CA . LEU A 1 92 ? -8.184 -3.794 6.975 1.00 98.62 92 LEU A CA 1
ATOM 709 C C . LEU A 1 92 ? -8.185 -5.103 6.168 1.00 98.62 92 LEU A C 1
ATOM 711 O O . LEU A 1 92 ? -7.328 -5.289 5.303 1.00 98.62 92 LEU A O 1
ATOM 715 N N . ARG A 1 93 ? -9.172 -5.987 6.373 1.00 98.44 93 ARG A N 1
ATOM 716 C CA . ARG A 1 93 ? -9.324 -7.221 5.572 1.00 98.44 93 ARG A CA 1
ATOM 717 C C . ARG A 1 93 ? -9.656 -6.922 4.110 1.00 98.44 93 ARG A C 1
ATOM 719 O O . ARG A 1 93 ? -9.113 -7.569 3.207 1.00 98.44 93 ARG A O 1
ATOM 726 N N . ALA A 1 94 ? -10.524 -5.941 3.869 1.00 98.62 94 ALA A N 1
ATOM 727 C CA . ALA A 1 94 ? -10.842 -5.481 2.521 1.00 98.62 94 ALA A CA 1
ATOM 728 C C . ALA A 1 94 ? -9.601 -4.888 1.832 1.00 98.62 94 ALA A C 1
ATOM 730 O O . ALA A 1 94 ? -9.292 -5.255 0.697 1.00 98.62 94 ALA A O 1
ATOM 731 N N . LEU A 1 95 ? -8.839 -4.052 2.545 1.00 98.75 95 LEU A N 1
ATOM 732 C CA . LEU A 1 95 ? -7.599 -3.464 2.042 1.00 98.75 95 LEU A CA 1
ATOM 733 C C . LEU A 1 95 ? -6.558 -4.535 1.693 1.00 98.75 95 LEU A C 1
ATOM 735 O O . LEU A 1 95 ? -5.995 -4.494 0.602 1.00 98.75 95 LEU A O 1
ATOM 739 N N . ARG A 1 96 ? -6.357 -5.540 2.555 1.00 98.56 96 ARG A N 1
ATOM 740 C CA . ARG A 1 96 ? -5.467 -6.677 2.265 1.00 98.56 96 ARG A CA 1
ATOM 741 C C . ARG A 1 96 ? -5.844 -7.371 0.958 1.00 98.56 96 ARG A C 1
ATOM 743 O O . ARG A 1 96 ? -4.981 -7.669 0.139 1.00 98.56 96 ARG A O 1
ATOM 750 N N . THR A 1 97 ? -7.136 -7.625 0.760 1.00 98.62 97 THR A N 1
ATOM 751 C CA . THR A 1 97 ? -7.646 -8.277 -0.457 1.00 98.62 97 THR A CA 1
ATOM 752 C C . THR A 1 97 ? -7.335 -7.442 -1.699 1.00 98.62 97 THR A C 1
ATOM 754 O O . THR A 1 97 ? -6.850 -7.975 -2.697 1.00 98.62 97 THR A O 1
ATOM 757 N N . ALA A 1 98 ? -7.546 -6.126 -1.621 1.00 98.81 98 ALA A N 1
ATOM 758 C CA . ALA A 1 98 ? -7.217 -5.207 -2.704 1.00 98.81 98 ALA A CA 1
ATOM 759 C C . ALA A 1 98 ? -5.706 -5.169 -3.000 1.00 98.81 98 ALA A C 1
ATOM 761 O O . ALA A 1 98 ? -5.319 -5.211 -4.165 1.00 98.81 98 ALA A O 1
ATOM 762 N N . LEU A 1 99 ? -4.853 -5.155 -1.970 1.00 98.75 99 LEU A N 1
ATOM 763 C CA . LEU A 1 99 ? -3.393 -5.150 -2.119 1.00 98.75 99 LEU A CA 1
ATOM 764 C C . LEU A 1 99 ? -2.874 -6.427 -2.784 1.00 98.75 99 LEU A C 1
ATOM 766 O O . LEU A 1 99 ? -2.065 -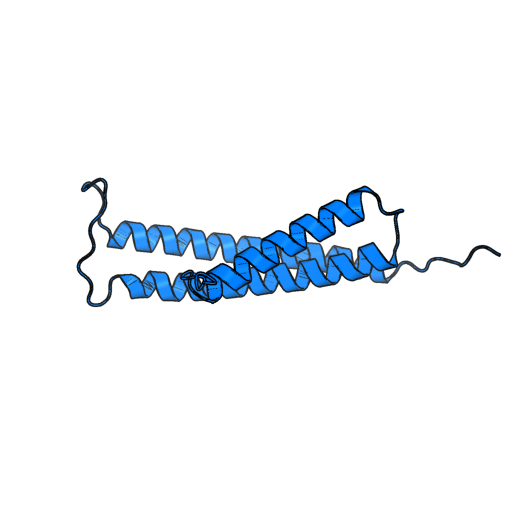6.345 -3.702 1.00 98.75 99 LEU A O 1
ATOM 770 N N . VAL A 1 100 ? -3.385 -7.598 -2.393 1.00 98.50 100 VAL A N 1
ATOM 771 C CA . VAL A 1 100 ? -3.031 -8.873 -3.042 1.00 98.50 100 VAL A CA 1
ATOM 772 C C . VAL A 1 100 ? -3.463 -8.880 -4.509 1.00 98.50 100 VAL A C 1
ATOM 774 O O . VAL A 1 100 ? -2.708 -9.319 -5.378 1.00 98.50 100 VAL A O 1
ATOM 777 N N . SER A 1 101 ? -4.655 -8.357 -4.813 1.00 98.50 101 SER A N 1
ATOM 778 C CA . SER A 1 101 ? -5.105 -8.221 -6.200 1.00 98.50 101 SER A CA 1
ATOM 779 C C . SER A 1 101 ? -4.200 -7.276 -6.996 1.00 98.50 101 SER A C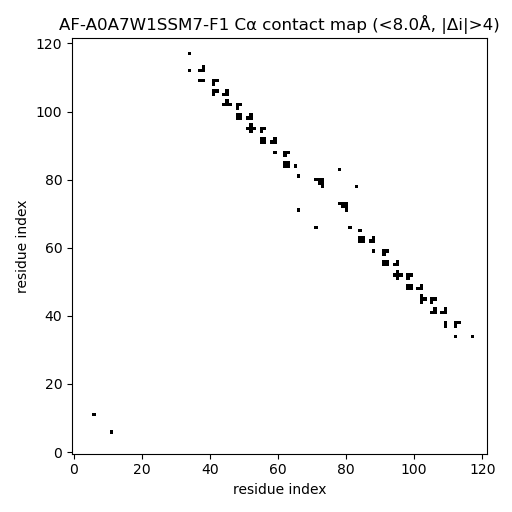 1
ATOM 781 O O . SER A 1 101 ? -3.825 -7.599 -8.120 1.00 98.50 101 SER A O 1
ATOM 783 N N . ALA A 1 102 ? -3.813 -6.136 -6.420 1.00 98.62 102 ALA A N 1
ATOM 784 C CA . ALA A 1 102 ? -2.906 -5.186 -7.057 1.00 98.62 102 ALA A CA 1
ATOM 785 C C . ALA A 1 102 ? -1.508 -5.788 -7.276 1.00 98.62 102 ALA A C 1
ATOM 787 O O . ALA A 1 102 ? -0.937 -5.621 -8.352 1.00 98.62 102 ALA A O 1
ATOM 788 N N . ALA A 1 103 ? -0.984 -6.542 -6.304 1.00 98.38 103 ALA A N 1
ATOM 789 C CA . ALA A 1 103 ? 0.291 -7.248 -6.421 1.00 98.38 103 ALA A CA 1
ATOM 790 C C . ALA A 1 103 ? 0.256 -8.282 -7.556 1.00 98.38 103 ALA A C 1
ATOM 792 O O . ALA A 1 103 ? 1.219 -8.415 -8.309 1.00 98.38 103 ALA A O 1
ATOM 793 N N . SER A 1 104 ? -0.876 -8.976 -7.728 1.00 98.06 104 SER A N 1
ATOM 794 C CA . SER A 1 104 ? -1.081 -9.898 -8.848 1.00 98.06 104 SER A CA 1
ATOM 795 C C . SER A 1 104 ? -1.004 -9.186 -10.203 1.00 98.06 104 SER A C 1
ATOM 797 O O . SER A 1 104 ? -0.318 -9.669 -11.103 1.00 98.06 104 SER A O 1
ATOM 799 N N . GLU A 1 105 ? -1.648 -8.024 -10.349 1.00 98.44 105 GLU A N 1
ATOM 800 C CA . GLU A 1 105 ? -1.577 -7.229 -11.583 1.00 98.44 105 GLU A CA 1
ATOM 801 C C . GLU A 1 105 ? -0.173 -6.659 -11.832 1.00 98.44 105 GLU A C 1
ATOM 803 O O . GLU A 1 105 ? 0.340 -6.753 -12.949 1.00 98.44 105 GLU A O 1
ATOM 808 N N . ALA A 1 106 ? 0.499 -6.156 -10.793 1.00 97.94 106 ALA A N 1
ATOM 809 C CA . ALA A 1 106 ? 1.886 -5.703 -10.888 1.00 97.94 106 ALA A CA 1
ATOM 810 C C . 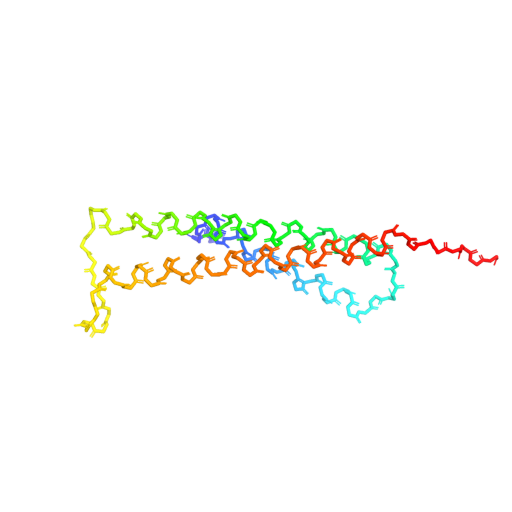ALA A 1 106 ? 2.824 -6.840 -11.330 1.00 97.94 106 ALA A C 1
ATOM 812 O O . ALA A 1 106 ? 3.680 -6.646 -12.190 1.00 97.94 106 ALA A O 1
ATOM 813 N N . ASN A 1 107 ? 2.608 -8.058 -10.826 1.00 97.50 107 ASN A N 1
ATOM 814 C CA . ASN A 1 107 ? 3.381 -9.233 -11.216 1.00 97.50 107 ASN A CA 1
ATOM 815 C C . ASN A 1 107 ? 3.108 -9.658 -12.670 1.00 97.50 107 ASN A C 1
ATOM 817 O O . ASN A 1 107 ? 4.018 -10.096 -13.371 1.00 97.50 107 ASN A O 1
ATOM 821 N N . LYS A 1 108 ? 1.872 -9.514 -13.168 1.00 97.88 108 LYS A N 1
ATOM 822 C CA . LYS A 1 108 ? 1.570 -9.736 -14.594 1.00 97.88 108 LYS A CA 1
ATOM 823 C C . LYS A 1 108 ? 2.308 -8.734 -15.479 1.00 97.88 108 LYS A C 1
ATOM 825 O O . LYS A 1 108 ? 2.886 -9.144 -16.483 1.00 97.88 108 LYS A O 1
ATOM 830 N N . PHE A 1 109 ? 2.328 -7.456 -15.096 1.00 96.88 109 PHE A N 1
ATOM 831 C CA . PHE A 1 109 ? 3.118 -6.436 -15.789 1.00 96.88 109 PHE A CA 1
ATOM 832 C C . PHE A 1 109 ? 4.612 -6.779 -15.777 1.00 96.88 109 PHE A C 1
ATOM 834 O O . PHE A 1 109 ? 5.248 -6.776 -16.830 1.00 96.88 109 PHE A O 1
ATOM 841 N N . TRP A 1 110 ? 5.153 -7.138 -14.610 1.00 96.56 110 TRP A N 1
ATOM 842 C CA . TRP A 1 110 ? 6.560 -7.495 -14.457 1.00 96.56 110 TRP A CA 1
ATOM 843 C C . TRP A 1 110 ? 6.965 -8.682 -15.343 1.00 96.56 110 TRP A C 1
ATOM 845 O O . TRP A 1 110 ? 7.963 -8.615 -16.060 1.00 96.56 110 TRP A O 1
ATOM 855 N N . ASN A 1 111 ? 6.140 -9.732 -15.387 1.00 94.88 111 ASN A N 1
ATOM 856 C CA . ASN A 1 111 ? 6.360 -10.865 -16.286 1.00 94.88 111 ASN A CA 1
ATOM 857 C C . ASN A 1 111 ? 6.288 -10.451 -17.762 1.00 94.88 111 ASN A C 1
ATOM 859 O O . ASN A 1 111 ? 7.136 -10.847 -18.556 1.00 94.88 111 ASN A O 1
ATOM 863 N N . ALA A 1 112 ? 5.299 -9.634 -18.139 1.00 94.88 112 ALA A N 1
ATOM 864 C CA . ALA A 1 112 ? 5.144 -9.183 -19.518 1.00 94.88 112 ALA A CA 1
ATOM 865 C C . ALA A 1 112 ? 6.355 -8.366 -19.995 1.00 94.88 112 ALA A C 1
ATOM 867 O O . ALA A 1 112 ? 6.867 -8.616 -21.086 1.00 94.88 112 ALA A O 1
ATOM 868 N N . ILE A 1 113 ? 6.845 -7.428 -19.174 1.00 91.88 113 ILE A N 1
ATOM 869 C CA . ILE A 1 113 ? 8.007 -6.609 -19.532 1.00 91.88 113 ILE A CA 1
ATOM 870 C C . ILE A 1 113 ? 9.305 -7.426 -19.502 1.00 91.88 113 ILE A C 1
ATOM 872 O O . ILE A 1 113 ? 10.167 -7.220 -20.352 1.00 91.88 113 ILE A O 1
ATOM 876 N N . GLY A 1 114 ? 9.4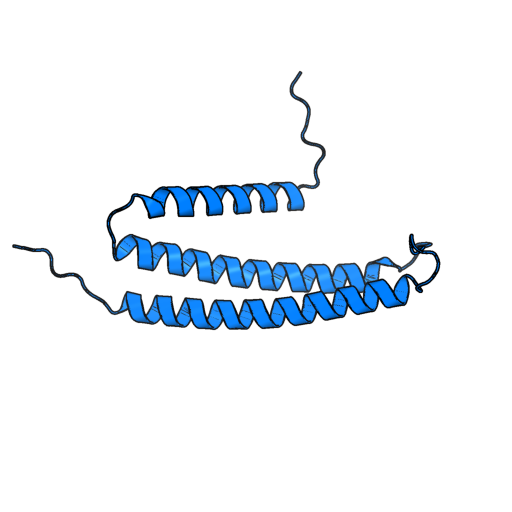33 -8.406 -18.601 1.00 87.94 114 GLY A N 1
ATOM 877 C CA . GLY A 1 114 ? 10.603 -9.289 -18.512 1.00 87.94 114 GLY A CA 1
ATOM 878 C C . GLY A 1 114 ? 10.875 -10.117 -19.774 1.00 87.94 114 GLY A C 1
ATOM 879 O O . GLY A 1 114 ? 11.998 -10.569 -19.980 1.00 87.94 114 GLY A O 1
ATOM 880 N N . HIS A 1 115 ? 9.881 -10.279 -20.650 1.00 84.88 115 HIS A N 1
ATOM 881 C CA . HIS A 1 115 ? 10.025 -10.974 -21.932 1.00 84.88 115 HIS A CA 1
ATOM 882 C C . HIS A 1 115 ? 10.404 -10.066 -23.112 1.00 84.88 115 HIS A C 1
ATOM 884 O O . HIS A 1 115 ? 10.550 -10.555 -24.232 1.00 84.88 115 HIS A O 1
ATOM 890 N N . ILE A 1 116 ? 10.575 -8.762 -22.890 1.00 82.62 116 ILE A N 1
ATOM 891 C CA . ILE A 1 116 ? 10.995 -7.821 -23.932 1.00 82.62 116 ILE A CA 1
ATOM 892 C C . ILE A 1 116 ? 12.523 -7.720 -23.931 1.00 82.62 116 ILE A C 1
ATOM 894 O O . ILE A 1 116 ? 13.119 -7.263 -22.962 1.00 82.62 116 ILE A O 1
ATOM 898 N N . GLY A 1 117 ? 13.158 -8.128 -25.031 1.00 72.12 117 GLY A N 1
ATOM 899 C CA . GLY A 1 117 ? 14.563 -7.827 -25.304 1.00 72.12 117 GLY A CA 1
ATOM 900 C C . GLY A 1 117 ? 14.691 -6.505 -26.060 1.00 72.12 117 GLY A C 1
ATOM 901 O O . GLY A 1 117 ? 13.905 -6.238 -26.967 1.00 72.12 117 GLY A O 1
ATOM 902 N N . VAL A 1 118 ? 15.681 -5.685 -25.705 1.00 69.50 118 VAL A N 1
ATOM 903 C CA . VAL A 1 118 ? 16.055 -4.496 -26.483 1.00 69.50 118 VAL A CA 1
ATOM 904 C C . VAL A 1 118 ? 17.315 -4.837 -27.268 1.00 69.50 118 VAL A C 1
ATOM 906 O O . VAL A 1 118 ? 18.353 -5.129 -26.677 1.00 69.50 118 VAL A O 1
ATOM 909 N N . GLU A 1 119 ? 17.228 -4.830 -28.597 1.00 71.12 119 GLU A N 1
ATOM 910 C CA . GLU A 1 119 ? 18.415 -4.945 -29.444 1.00 71.12 119 GLU A CA 1
ATOM 911 C C . GLU A 1 119 ? 19.265 -3.679 -29.274 1.00 71.12 119 GLU A C 1
ATOM 913 O O . GLU A 1 119 ? 18.757 -2.560 -29.381 1.00 71.12 119 GLU A O 1
ATOM 918 N N . ALA A 1 120 ? 20.559 -3.839 -28.980 1.00 62.66 120 ALA A N 1
ATOM 919 C CA . ALA A 1 120 ? 21.478 -2.709 -29.015 1.00 62.66 120 ALA A CA 1
ATOM 920 C C . ALA A 1 120 ? 21.538 -2.192 -30.459 1.00 62.66 120 ALA A C 1
ATOM 922 O O . ALA A 1 120 ? 21.799 -2.969 -31.380 1.00 62.66 120 ALA A O 1
ATOM 923 N N . ALA A 1 121 ? 21.269 -0.899 -30.656 1.00 57.53 121 ALA A N 1
ATOM 924 C CA . ALA A 1 121 ? 21.461 -0.270 -31.957 1.00 57.53 121 ALA A CA 1
ATOM 925 C C . ALA A 1 121 ? 22.928 -0.461 -32.412 1.00 57.53 121 ALA A C 1
ATOM 927 O O . ALA A 1 121 ? 23.815 -0.421 -31.553 1.00 57.53 121 ALA A O 1
ATOM 928 N N . PRO A 1 122 ? 23.174 -0.708 -33.714 1.00 49.94 122 PRO A N 1
ATOM 929 C CA . PRO A 1 122 ? 24.515 -0.946 -34.249 1.00 49.94 122 PRO A CA 1
ATOM 930 C C . PRO A 1 122 ? 25.469 0.239 -34.060 1.00 49.94 122 PRO A C 1
ATOM 932 O O . PRO A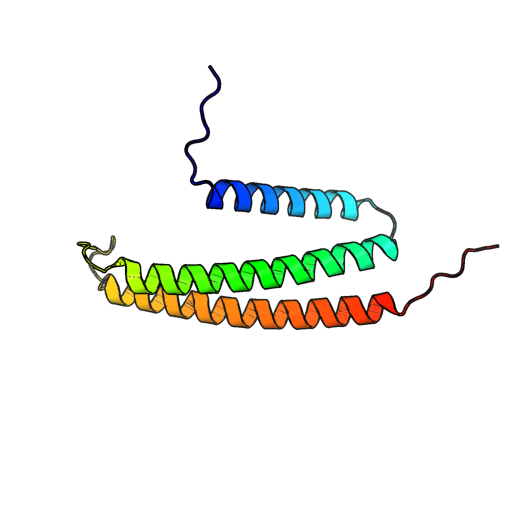 1 122 ? 24.993 1.398 -34.022 1.00 49.94 122 PRO A O 1
#

Solvent-accessible surface area (backbone atoms only — not comparable to full-atom values): 7018 Å² total; per-residue (Å²): 135,84,80,75,79,83,66,56,69,72,57,52,53,51,52,51,51,58,48,52,54,52,49,53,51,58,54,55,73,75,48,76,95,45,73,68,54,55,45,51,53,29,51,52,50,26,54,50,28,47,52,50,25,52,48,30,52,52,49,29,56,51,44,74,50,57,63,68,96,50,94,76,75,37,94,82,72,77,56,61,45,68,59,51,37,50,52,53,30,51,52,29,53,52,49,25,54,52,28,51,52,49,22,53,52,36,46,52,51,33,57,60,54,68,72,62,80,81,80,78,80,133

pLDDT: mean 93.09, std 10.42, range [40.78, 98.81]

Radius of gyration: 20.45 Å; Cα contacts (8 Å, |Δi|>4): 64; chains: 1; bounding box: 47×30×64 Å